Protein AF-A0A7V9JCI7-F1 (afdb_monomer_lite)

pLDDT: mean 91.83, std 7.22, range [58.34, 97.81]

Secondary structure (DSSP, 8-state):
-EETTEE---S-HHHHHHHHHHHH--SS--HHHHHHHHHSEEE-TTS-EEE--

Structure (mmCIF, N/CA/C/O backbone):
data_AF-A0A7V9JCI7-F1
#
_entry.id   AF-A0A7V9JCI7-F1
#
loop_
_atom_site.group_PDB
_atom_site.id
_atom_site.type_symbol
_atom_site.label_atom_id
_atom_site.label_alt_id
_atom_site.label_comp_id
_atom_site.label_asym_id
_atom_site.label_entity_id
_atom_site.label_seq_id
_atom_site.pdbx_PDB_ins_code
_atom_site.Cartn_x
_atom_site.Cartn_y
_atom_site.Cartn_z
_atom_site.occupancy
_atom_site.B_iso_or_equiv
_atom_site.auth_seq_id
_atom_site.auth_comp_id
_atom_site.auth_asym_id
_atom_site.auth_atom_id
_atom_site.pdbx_PDB_model_num
ATOM 1 N N . ILE A 1 1 ? -0.474 7.101 -3.474 1.00 90.69 1 ILE A N 1
ATOM 2 C CA . ILE A 1 1 ? 0.410 6.139 -4.168 1.00 90.69 1 ILE A CA 1
ATOM 3 C C . ILE A 1 1 ? 0.141 6.227 -5.659 1.00 90.69 1 ILE A C 1
ATOM 5 O O . ILE A 1 1 ? -1.004 6.076 -6.084 1.00 90.69 1 ILE A O 1
ATOM 9 N N . ILE A 1 2 ? 1.183 6.540 -6.424 1.00 93.00 2 ILE A N 1
ATOM 10 C CA . ILE A 1 2 ? 1.175 6.519 -7.887 1.00 93.00 2 ILE A CA 1
ATOM 11 C C . ILE A 1 2 ? 2.112 5.390 -8.297 1.00 93.00 2 ILE A C 1
ATOM 13 O O . ILE A 1 2 ? 3.221 5.322 -7.778 1.00 93.00 2 ILE A O 1
ATOM 17 N N . ASP A 1 3 ? 1.660 4.542 -9.210 1.00 91.62 3 ASP A N 1
ATOM 18 C CA . ASP A 1 3 ? 2.434 3.436 -9.761 1.00 91.62 3 ASP A CA 1
ATOM 19 C C . ASP A 1 3 ? 2.302 3.434 -11.285 1.00 91.62 3 ASP A C 1
ATOM 21 O O . ASP A 1 3 ? 1.194 3.581 -11.803 1.00 91.62 3 ASP A O 1
ATOM 25 N N . ASN A 1 4 ? 3.420 3.349 -12.010 1.00 90.06 4 ASN A N 1
ATOM 26 C CA . ASN A 1 4 ? 3.446 3.371 -13.481 1.00 90.06 4 ASN A CA 1
ATOM 27 C C . ASN A 1 4 ? 2.605 4.502 -14.123 1.00 90.06 4 ASN A C 1
ATOM 29 O O . ASN A 1 4 ? 1.906 4.313 -15.117 1.00 90.06 4 ASN A O 1
ATOM 33 N N . GLY A 1 5 ? 2.631 5.700 -13.525 1.00 93.94 5 GLY A N 1
ATOM 34 C CA . GLY A 1 5 ? 1.859 6.860 -13.995 1.00 93.94 5 GLY A CA 1
ATOM 35 C C . GLY A 1 5 ? 0.351 6.792 -13.715 1.00 93.94 5 GLY A C 1
ATOM 36 O O . GLY A 1 5 ? -0.387 7.697 -14.105 1.00 93.94 5 GLY A O 1
ATOM 37 N N . ARG A 1 6 ? -0.121 5.759 -13.011 1.00 94.94 6 ARG A N 1
ATOM 38 C CA . ARG A 1 6 ? -1.512 5.584 -12.593 1.00 94.94 6 ARG A CA 1
ATOM 39 C C . ARG A 1 6 ? -1.663 5.866 -11.100 1.00 94.94 6 ARG A C 1
ATOM 41 O O . ARG A 1 6 ? -0.878 5.408 -10.276 1.00 94.94 6 ARG A O 1
ATOM 48 N N . LEU A 1 7 ? -2.714 6.596 -10.730 1.00 95.38 7 LEU A N 1
ATOM 49 C CA . LEU A 1 7 ? -3.100 6.732 -9.326 1.00 95.38 7 LEU A CA 1
ATOM 50 C C . LEU A 1 7 ? -3.661 5.393 -8.824 1.00 95.38 7 LEU A C 1
ATOM 52 O O . LEU A 1 7 ? -4.686 4.932 -9.326 1.00 95.38 7 LEU A O 1
ATOM 56 N N . VAL A 1 8 ? -2.990 4.788 -7.843 1.00 95.06 8 VAL A N 1
ATOM 57 C CA . VAL A 1 8 ? -3.401 3.517 -7.221 1.00 95.06 8 VAL A CA 1
ATOM 58 C C . VAL A 1 8 ? -4.262 3.772 -5.991 1.00 95.06 8 VAL A C 1
ATOM 60 O O . VAL A 1 8 ? -5.315 3.167 -5.829 1.00 95.06 8 VAL A O 1
ATOM 63 N N . ALA A 1 9 ? -3.831 4.701 -5.137 1.00 95.44 9 ALA A N 1
ATOM 64 C CA . ALA A 1 9 ? -4.540 5.049 -3.913 1.00 95.44 9 ALA A CA 1
ATOM 65 C C . ALA A 1 9 ? -4.269 6.500 -3.508 1.00 95.44 9 ALA A C 1
ATOM 67 O O . ALA A 1 9 ? -3.189 7.041 -3.771 1.00 95.44 9 ALA A O 1
ATOM 68 N N . ILE A 1 10 ? -5.232 7.121 -2.832 1.00 96.62 10 ILE A N 1
ATOM 69 C CA . ILE A 1 10 ? -5.133 8.479 -2.296 1.00 96.62 10 ILE A CA 1
ATOM 70 C C . ILE A 1 10 ? -5.724 8.510 -0.888 1.00 96.62 10 ILE A C 1
ATOM 72 O O . ILE A 1 10 ? -6.759 7.899 -0.641 1.00 96.62 10 ILE A O 1
ATOM 76 N N . GLY A 1 11 ? -5.043 9.196 0.023 1.00 96.50 11 GLY A N 1
ATOM 77 C CA . GLY A 1 11 ? -5.404 9.267 1.433 1.00 96.50 11 GLY A CA 1
ATOM 78 C C . GLY A 1 11 ? -4.201 9.654 2.284 1.00 96.50 11 GLY A C 1
ATOM 79 O O . GLY A 1 11 ? -3.080 9.792 1.784 1.00 96.50 11 GLY A O 1
ATOM 80 N N . THR A 1 12 ? -4.442 9.836 3.573 1.00 97.62 12 THR A N 1
ATOM 81 C CA . THR A 1 12 ? -3.408 9.955 4.598 1.00 97.62 12 THR A CA 1
ATOM 82 C C . THR A 1 12 ? -2.701 8.620 4.818 1.00 97.62 12 THR A C 1
ATOM 84 O O . THR A 1 12 ? -3.191 7.555 4.444 1.00 97.62 12 THR A O 1
ATOM 87 N N . ALA A 1 13 ? -1.542 8.670 5.472 1.00 96.12 13 ALA A N 1
ATOM 88 C CA . ALA A 1 13 ? -0.795 7.469 5.814 1.00 96.12 13 ALA A CA 1
ATOM 89 C C . ALA A 1 13 ? -1.632 6.466 6.627 1.00 96.12 13 ALA A C 1
ATOM 91 O O . ALA A 1 13 ? -1.594 5.274 6.347 1.00 96.12 13 ALA A O 1
ATOM 92 N N . GLU A 1 14 ? -2.398 6.951 7.604 1.00 97.44 14 GLU A N 1
ATOM 93 C CA . GLU A 1 14 ? -3.210 6.103 8.480 1.00 97.44 14 GLU A CA 1
ATOM 94 C C . GLU A 1 14 ? -4.388 5.466 7.737 1.00 97.44 14 GLU A C 1
ATOM 96 O O . GLU A 1 14 ? -4.652 4.283 7.919 1.00 97.44 14 GLU A O 1
ATOM 101 N N . GLU A 1 15 ? -5.046 6.204 6.840 1.00 97.81 15 GLU A N 1
ATOM 102 C CA . GLU A 1 15 ? -6.134 5.655 6.018 1.00 97.81 15 GLU A CA 1
ATOM 103 C C . GLU A 1 15 ? -5.643 4.534 5.095 1.00 97.81 15 GLU A C 1
ATOM 105 O O . GLU A 1 15 ? -6.311 3.513 4.951 1.00 97.81 15 GLU A O 1
ATOM 110 N N . LEU A 1 16 ? -4.462 4.699 4.490 1.00 97.31 16 LEU A N 1
ATOM 111 C CA . LEU A 1 16 ? -3.891 3.684 3.604 1.00 97.31 16 LEU A CA 1
ATOM 112 C C . LEU A 1 16 ? -3.445 2.434 4.373 1.00 97.31 16 LEU A C 1
ATOM 114 O O . LEU A 1 16 ? -3.706 1.320 3.924 1.00 97.31 16 LEU A O 1
ATOM 118 N N . LYS A 1 17 ? -2.833 2.609 5.550 1.00 97.12 17 LYS A N 1
ATOM 119 C CA . LYS A 1 17 ? -2.488 1.491 6.438 1.00 97.12 17 LYS A CA 1
ATOM 120 C C . LYS A 1 17 ? -3.736 0.745 6.900 1.00 97.12 17 LYS A C 1
ATOM 122 O O . LYS A 1 17 ? -3.761 -0.477 6.850 1.00 97.12 17 LYS A O 1
ATOM 127 N N . GLN A 1 18 ? -4.779 1.464 7.316 1.00 97.38 18 GLN A N 1
ATOM 128 C CA . GLN A 1 18 ? -6.028 0.850 7.764 1.00 97.38 18 GLN A CA 1
ATOM 129 C C . GLN A 1 18 ? -6.699 0.063 6.633 1.00 97.38 18 GLN A C 1
ATOM 131 O O . GLN A 1 18 ? -7.136 -1.063 6.849 1.00 97.38 18 GLN A O 1
ATOM 136 N N . LEU A 1 19 ? -6.702 0.608 5.412 1.00 95.88 19 LEU A N 1
ATOM 137 C CA . LEU A 1 19 ? -7.207 -0.088 4.228 1.00 95.88 19 LEU A CA 1
ATOM 138 C C . LEU A 1 19 ? -6.507 -1.438 4.016 1.00 95.88 19 LEU A C 1
ATOM 140 O O . LEU A 1 19 ? -7.174 -2.437 3.754 1.00 95.88 19 LEU A O 1
ATOM 144 N N . VAL A 1 20 ? -5.177 -1.472 4.122 1.00 96.31 20 VAL A N 1
ATOM 145 C CA . VAL A 1 20 ? -4.390 -2.704 3.955 1.00 96.31 20 VAL A CA 1
ATOM 146 C C . VAL A 1 20 ? -4.580 -3.654 5.136 1.00 96.31 20 VAL A C 1
ATOM 148 O O . VAL A 1 20 ? -4.728 -4.856 4.927 1.00 96.31 20 VAL A O 1
ATOM 151 N N . ALA A 1 21 ? -4.666 -3.131 6.360 1.00 96.69 21 ALA A N 1
ATOM 152 C CA . ALA A 1 21 ? -4.949 -3.931 7.547 1.00 96.69 21 ALA A CA 1
ATOM 153 C C . ALA A 1 21 ? -6.289 -4.675 7.428 1.00 96.69 21 ALA A C 1
ATOM 155 O O . ALA A 1 21 ? -6.350 -5.877 7.683 1.00 96.69 21 ALA A O 1
ATOM 156 N N . ASP A 1 22 ? -7.342 -3.984 6.986 1.00 95.81 22 ASP A N 1
ATOM 157 C CA . ASP A 1 22 ? -8.684 -4.557 6.852 1.00 95.81 22 ASP A CA 1
ATOM 158 C C . ASP A 1 22 ? -8.803 -5.509 5.653 1.00 95.81 22 ASP A C 1
ATOM 160 O O . ASP A 1 22 ? -9.505 -6.518 5.729 1.00 95.81 22 ASP A O 1
ATOM 164 N N . ARG A 1 23 ? -8.132 -5.196 4.536 1.00 94.62 23 ARG A N 1
ATOM 165 C CA . ARG A 1 23 ? -8.205 -5.981 3.295 1.00 94.62 23 ARG A CA 1
ATOM 166 C C . ARG A 1 23 ? -7.366 -7.257 3.352 1.00 94.62 23 ARG A C 1
ATOM 168 O O . ARG A 1 23 ? -7.853 -8.311 2.950 1.00 94.62 23 ARG A O 1
ATOM 175 N N . ASP A 1 24 ? -6.132 -7.148 3.842 1.00 93.31 24 ASP A N 1
ATOM 176 C CA . ASP A 1 24 ? -5.124 -8.214 3.758 1.00 93.31 24 ASP A CA 1
ATOM 177 C C . ASP A 1 24 ? -4.871 -8.891 5.113 1.00 93.31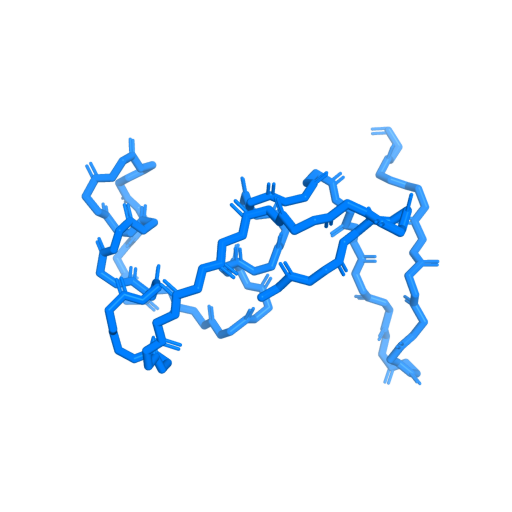 24 ASP A C 1
ATOM 179 O O . ASP A 1 24 ? -4.127 -9.866 5.197 1.00 93.31 24 ASP A O 1
ATOM 183 N N . GLY A 1 25 ? -5.496 -8.397 6.188 1.00 92.62 25 GLY A N 1
ATOM 184 C CA . GLY A 1 25 ? -5.361 -8.963 7.529 1.00 92.62 25 GLY A CA 1
ATOM 185 C C . GLY A 1 25 ? -3.984 -8.738 8.156 1.00 92.62 25 GLY A C 1
ATOM 186 O O . GLY A 1 25 ? -3.620 -9.460 9.085 1.00 92.62 25 GLY A O 1
ATOM 187 N N . ILE A 1 26 ? -3.212 -7.765 7.658 1.00 89.75 26 ILE A N 1
ATOM 188 C CA . ILE A 1 26 ? -1.886 -7.424 8.185 1.00 89.75 26 ILE A CA 1
ATOM 189 C C . ILE A 1 26 ? -2.067 -6.566 9.446 1.00 89.75 26 ILE A C 1
ATOM 191 O O . ILE A 1 26 ? -2.580 -5.448 9.358 1.00 89.75 26 ILE A O 1
ATOM 195 N N . PRO A 1 27 ? -1.664 -7.038 10.638 1.00 89.25 27 PRO A N 1
ATOM 196 C CA . PRO A 1 27 ? -1.791 -6.244 11.851 1.00 89.25 27 PRO A CA 1
ATOM 197 C C . PRO A 1 27 ? -0.753 -5.114 11.859 1.00 89.25 27 PRO A C 1
ATOM 199 O O . PRO A 1 27 ? 0.445 -5.377 11.884 1.00 89.25 27 PRO A O 1
ATOM 202 N N . MET A 1 28 ? -1.222 -3.861 11.901 1.00 93.50 28 MET A N 1
ATOM 203 C CA . MET A 1 28 ? -0.389 -2.643 11.934 1.00 93.50 28 MET A CA 1
ATOM 204 C C . MET A 1 28 ? 0.627 -2.555 10.774 1.00 93.50 28 MET A C 1
ATOM 206 O O . MET A 1 28 ? 1.834 -2.554 11.022 1.00 93.50 28 MET A O 1
ATOM 210 N N . PRO A 1 29 ? 0.167 -2.452 9.514 1.00 96.31 29 PRO A N 1
ATOM 211 C CA . PRO A 1 29 ? 1.066 -2.395 8.371 1.00 96.31 29 PRO A CA 1
ATOM 212 C C . PRO A 1 29 ? 1.920 -1.125 8.405 1.00 96.31 29 PRO A C 1
ATOM 214 O O . PRO A 1 29 ? 1.466 -0.032 8.767 1.00 96.31 29 PRO A O 1
ATOM 217 N N . THR A 1 30 ? 3.174 -1.264 7.995 1.00 95.44 30 THR A N 1
ATOM 218 C CA . THR A 1 30 ? 4.059 -0.137 7.717 1.00 95.44 30 THR A CA 1
ATOM 219 C C . THR A 1 30 ? 3.676 0.530 6.392 1.00 95.44 30 THR A C 1
ATOM 221 O O . THR A 1 30 ? 2.811 0.060 5.648 1.00 95.44 30 THR A O 1
ATOM 224 N N . MET A 1 31 ? 4.310 1.663 6.070 1.00 94.75 31 MET A N 1
ATOM 225 C CA . MET A 1 31 ? 4.095 2.297 4.763 1.00 94.75 31 MET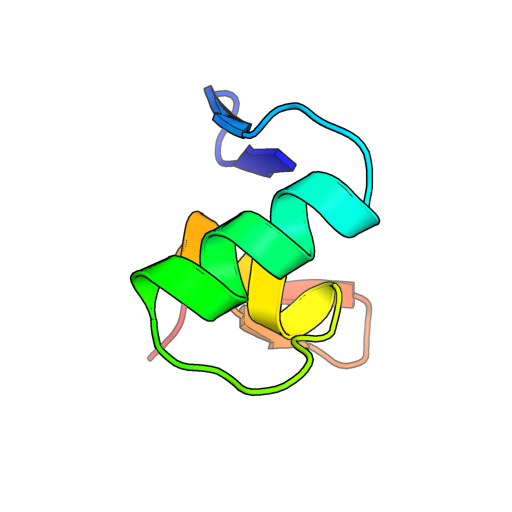 A CA 1
ATOM 226 C C . MET A 1 31 ? 4.660 1.453 3.612 1.00 94.75 31 MET A C 1
ATOM 228 O O . MET A 1 31 ? 4.137 1.511 2.505 1.00 94.75 31 MET A O 1
ATOM 232 N N . GLU A 1 32 ? 5.697 0.665 3.883 1.00 93.56 32 GLU A N 1
ATOM 233 C CA . GLU A 1 32 ? 6.286 -0.264 2.923 1.00 93.56 32 GLU A CA 1
ATOM 234 C C . GLU A 1 32 ? 5.336 -1.430 2.645 1.00 93.56 32 GLU A C 1
ATOM 236 O O . GLU A 1 32 ? 4.963 -1.631 1.493 1.00 93.56 32 GLU A O 1
ATOM 241 N N . ASP A 1 33 ? 4.811 -2.078 3.694 1.00 94.12 33 ASP A N 1
ATOM 242 C CA . ASP A 1 33 ? 3.763 -3.103 3.556 1.00 94.12 33 ASP A CA 1
ATOM 243 C C . ASP A 1 33 ? 2.567 -2.558 2.769 1.00 94.12 33 ASP A C 1
ATOM 245 O O . ASP A 1 33 ? 2.020 -3.217 1.889 1.00 94.12 33 ASP A O 1
ATOM 249 N N . THR A 1 34 ? 2.180 -1.313 3.066 1.00 95.25 34 THR A N 1
ATOM 250 C CA . THR A 1 34 ? 1.065 -0.634 2.401 1.00 95.25 34 THR A CA 1
ATOM 251 C C . THR A 1 34 ? 1.346 -0.395 0.919 1.00 95.25 34 THR A C 1
ATOM 253 O O . THR A 1 34 ? 0.454 -0.554 0.087 1.00 95.25 34 THR A O 1
ATOM 256 N N . PHE A 1 35 ? 2.575 -0.008 0.572 1.00 94.38 35 PHE A N 1
ATOM 257 C CA . PHE A 1 35 ? 2.987 0.160 -0.814 1.00 94.38 35 PHE A CA 1
ATOM 258 C C . PHE A 1 35 ? 2.960 -1.179 -1.550 1.00 94.38 35 PHE A C 1
ATOM 260 O O . PHE A 1 35 ? 2.240 -1.279 -2.540 1.00 94.38 35 PHE A O 1
ATOM 267 N N . ILE A 1 36 ? 3.641 -2.202 -1.024 1.00 93.94 36 ILE A N 1
ATOM 268 C CA . ILE A 1 36 ? 3.722 -3.545 -1.618 1.00 93.94 36 ILE A CA 1
ATOM 269 C C . ILE A 1 36 ? 2.322 -4.124 -1.823 1.00 93.94 36 ILE A C 1
ATOM 271 O O . ILE A 1 36 ? 1.982 -4.578 -2.911 1.00 93.94 36 ILE A O 1
ATOM 275 N N . ALA A 1 37 ? 1.462 -4.038 -0.810 1.00 94.19 37 ALA A N 1
ATOM 276 C CA . ALA A 1 37 ? 0.089 -4.517 -0.885 1.00 94.19 37 ALA A CA 1
ATOM 277 C C . ALA A 1 37 ? -0.736 -3.810 -1.977 1.00 94.19 37 ALA A C 1
ATOM 279 O O . ALA A 1 37 ? -1.620 -4.414 -2.590 1.00 94.19 37 ALA A O 1
ATOM 280 N N . LEU A 1 38 ? -0.509 -2.515 -2.212 1.00 93.81 38 LEU A N 1
ATOM 281 C CA . LEU A 1 38 ? -1.302 -1.729 -3.159 1.00 93.81 38 LEU A CA 1
ATOM 282 C C . LEU A 1 38 ? -0.747 -1.759 -4.587 1.00 93.81 38 LEU A C 1
ATOM 284 O O . LEU A 1 38 ? -1.536 -1.652 -5.525 1.00 93.81 38 LEU A O 1
ATOM 288 N N . THR A 1 39 ? 0.567 -1.894 -4.762 1.00 93.38 39 THR A N 1
ATOM 289 C CA . THR A 1 39 ? 1.229 -1.860 -6.077 1.00 93.38 39 THR A CA 1
ATOM 290 C C . THR A 1 39 ? 1.674 -3.235 -6.565 1.00 93.38 39 THR A C 1
ATOM 292 O O . THR A 1 39 ? 1.781 -3.432 -7.769 1.00 93.38 39 THR A O 1
ATOM 295 N N . GLY A 1 40 ? 1.903 -4.189 -5.660 1.00 93.00 40 GLY A N 1
ATOM 296 C CA . GLY A 1 40 ? 2.555 -5.463 -5.966 1.00 93.00 40 GLY A CA 1
ATOM 297 C C . GLY A 1 40 ? 4.066 -5.341 -6.186 1.00 93.00 40 GLY A C 1
ATOM 298 O O . GLY A 1 40 ? 4.685 -6.306 -6.619 1.00 93.00 40 GLY A O 1
ATOM 299 N N . HIS A 1 41 ? 4.656 -4.174 -5.916 1.00 92.38 41 HIS A N 1
ATOM 300 C CA . HIS A 1 41 ? 6.080 -3.921 -6.101 1.00 92.38 41 HIS A CA 1
ATOM 301 C C . HIS A 1 41 ? 6.829 -3.886 -4.775 1.00 92.38 41 HIS A C 1
ATOM 303 O O . HIS A 1 41 ? 6.361 -3.266 -3.820 1.00 92.38 41 HIS A O 1
ATOM 309 N N . GLU A 1 42 ? 8.023 -4.471 -4.751 1.00 91.50 42 GLU A N 1
ATOM 310 C CA . GLU A 1 42 ? 8.926 -4.401 -3.605 1.00 91.50 42 GLU A CA 1
ATOM 311 C C . GLU A 1 42 ? 9.775 -3.124 -3.652 1.00 91.50 42 GLU A C 1
ATOM 313 O O . GLU A 1 42 ? 10.021 -2.550 -4.718 1.00 91.50 42 GLU A O 1
ATOM 318 N N . ILE A 1 43 ? 10.215 -2.665 -2.479 1.00 88.88 43 ILE A N 1
ATOM 319 C CA . ILE A 1 43 ? 11.149 -1.548 -2.331 1.00 88.88 43 ILE A CA 1
ATOM 320 C C . ILE A 1 43 ? 12.417 -2.112 -1.694 1.00 88.88 43 ILE A C 1
ATOM 322 O O . ILE A 1 43 ? 12.346 -2.768 -0.663 1.00 88.88 43 ILE A O 1
ATOM 326 N N . ASN A 1 44 ? 13.578 -1.895 -2.309 1.00 88.31 44 ASN A N 1
ATOM 327 C CA . ASN A 1 44 ? 14.843 -2.316 -1.706 1.00 88.31 44 ASN A CA 1
ATOM 328 C C . ASN A 1 44 ? 15.317 -1.317 -0.628 1.00 88.31 44 ASN A C 1
ATOM 330 O O . ASN A 1 44 ? 14.801 -0.205 -0.521 1.00 88.31 44 ASN A O 1
ATOM 334 N N . ASP A 1 45 ? 16.371 -1.663 0.116 1.00 86.69 45 ASP A N 1
ATOM 335 C CA . ASP A 1 45 ? 16.940 -0.804 1.174 1.00 86.69 45 A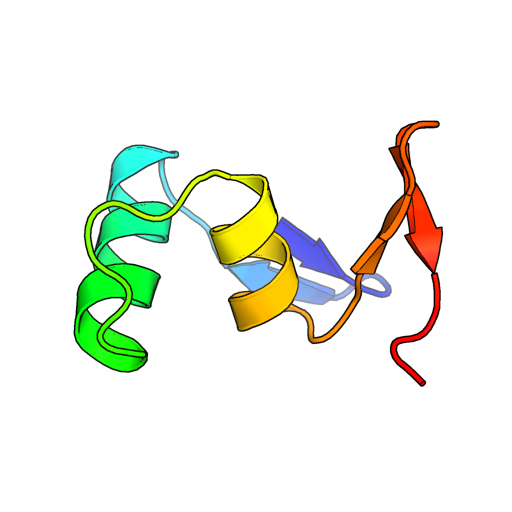SP A CA 1
ATOM 336 C C . ASP A 1 45 ? 17.418 0.580 0.678 1.00 86.69 45 ASP A C 1
ATOM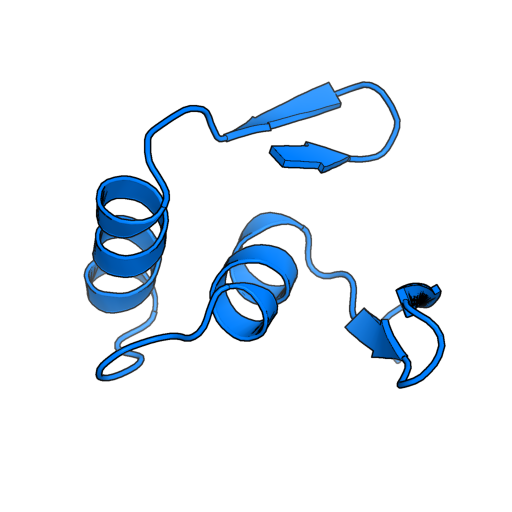 338 O O . ASP A 1 45 ? 17.616 1.508 1.463 1.00 86.69 45 ASP A O 1
ATOM 342 N N . GLU A 1 46 ? 17.614 0.738 -0.633 1.00 89.38 46 GLU A N 1
ATOM 343 C CA . GLU A 1 46 ? 18.018 1.991 -1.279 1.00 89.38 46 GLU A CA 1
ATOM 344 C C . GLU A 1 46 ? 16.812 2.861 -1.680 1.00 89.38 46 GLU A C 1
ATOM 346 O O . GLU A 1 46 ? 16.992 3.974 -2.179 1.00 89.38 46 GLU A O 1
ATOM 351 N N . GLY A 1 47 ? 15.584 2.375 -1.469 1.00 83.88 47 GLY A N 1
ATOM 352 C CA . GLY A 1 47 ? 14.343 3.047 -1.853 1.00 83.88 47 GLY A CA 1
ATOM 353 C C . GLY A 1 47 ? 13.947 2.851 -3.319 1.00 83.88 47 GLY A C 1
ATOM 354 O O . GLY A 1 47 ? 13.081 3.574 -3.815 1.00 83.88 47 GLY A O 1
ATOM 355 N N . ASN A 1 48 ? 14.568 1.905 -4.025 1.00 88.06 48 ASN A N 1
ATOM 356 C CA . ASN A 1 48 ? 14.262 1.608 -5.421 1.00 88.06 48 ASN A CA 1
ATOM 357 C C . ASN A 1 48 ? 13.125 0.592 -5.527 1.00 88.06 48 ASN A C 1
ATOM 359 O O . ASN A 1 48 ? 13.111 -0.409 -4.814 1.00 88.06 48 ASN A O 1
ATOM 363 N N . VAL A 1 49 ? 12.210 0.829 -6.470 1.00 87.56 49 VAL A N 1
ATOM 364 C CA . VAL A 1 49 ? 11.174 -0.140 -6.836 1.00 87.56 49 VAL A CA 1
ATOM 365 C C . VAL A 1 49 ? 11.810 -1.291 -7.613 1.00 87.56 49 VAL A C 1
ATOM 367 O O . VAL A 1 49 ? 12.483 -1.055 -8.619 1.00 87.56 49 VAL A O 1
ATOM 370 N N . VAL A 1 50 ? 11.581 -2.521 -7.160 1.00 87.62 50 VAL A N 1
ATOM 371 C CA . VAL A 1 50 ? 12.017 -3.751 -7.830 1.00 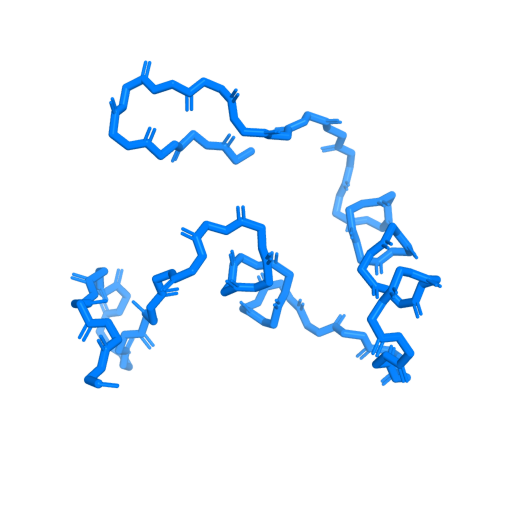87.62 50 VAL A CA 1
ATOM 372 C C . VAL A 1 50 ? 10.807 -4.628 -8.156 1.00 87.62 50 VAL A C 1
ATOM 374 O O . VAL A 1 50 ? 9.786 -4.584 -7.465 1.00 87.62 50 VAL A O 1
ATOM 377 N N . GLU A 1 51 ? 10.894 -5.394 -9.245 1.00 75.31 51 GLU A N 1
ATOM 378 C CA . GLU A 1 51 ? 9.846 -6.362 -9.576 1.00 75.31 51 GLU A CA 1
ATOM 379 C C . GLU A 1 51 ? 9.852 -7.482 -8.534 1.00 75.31 51 GLU A C 1
ATOM 381 O O . GLU A 1 51 ? 10.893 -8.099 -8.298 1.00 75.31 51 GLU A O 1
ATOM 386 N N . ALA A 1 52 ? 8.692 -7.723 -7.917 1.0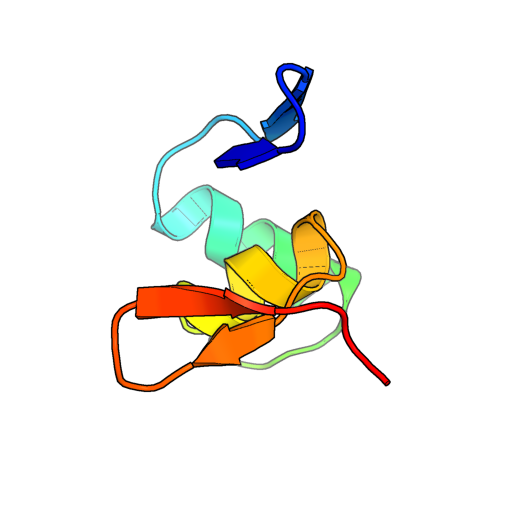0 65.19 52 ALA A N 1
ATOM 387 C CA . ALA A 1 52 ? 8.504 -8.865 -7.035 1.00 65.19 52 ALA A CA 1
ATOM 388 C C . ALA A 1 52 ? 8.676 -10.157 -7.854 1.00 65.19 52 ALA A C 1
ATOM 390 O O . ALA A 1 52 ? 8.078 -10.292 -8.927 1.00 65.19 52 ALA A O 1
ATOM 391 N N . ALA A 1 53 ? 9.534 -11.060 -7.375 1.00 58.34 53 ALA A N 1
ATOM 392 C CA . ALA A 1 53 ? 9.889 -12.313 -8.052 1.00 58.34 53 ALA A CA 1
ATOM 393 C C . ALA A 1 53 ? 8.758 -13.357 -8.076 1.00 58.34 53 ALA A C 1
ATOM 395 O O . ALA A 1 53 ? 7.951 -13.405 -7.119 1.00 58.34 53 ALA A O 1
#

Radius of gyration: 10.91 Å; chains: 1; bounding box: 27×22×26 Å

Foldseek 3Di:
DADPNRDQDDDDPVVLQVVCCVPVVDPRDDVQSSCCSRHVWHADPVRDTDHDD

Sequence (53 aa):
IIDNGRLVAIGTAEELKQLVADRDGIPMPTMEDTFIALTGHEINDEGNVVEAA